Protein AF-A0A061RXI7-F1 (afdb_monomer)

Foldseek 3Di:
DPDPDPPPPPVVNVVVVVCVCPPPVNVVLVVVLVVVCVVVVDPDSVVVSVVSVVVVVVVVVVVPPDPDDDPPDDD

Mean predicted aligned error: 12.73 Å

Secondary structure (DSSP, 8-state):
----------HHHHHHHHHHHT-HHHHHHHHHHHHHHHHH--S-HHHHHHHHHHHHHHHHHHHSS--PPPS----

Radius of gyration: 21.21 Å; Cα contacts (8 Å, |Δi|>4): 13; chains: 1; bounding box: 61×19×61 Å

Organism: NCBI:txid582737

Sequence (75 aa):
MPSSRPYVADQAVFDVMHDYAYRFDLQTVLNHMLSDTFKDRPDDPITYWKEWLDKEGRKHINTCKEPSPPKDEAS

Solvent-accessible surface area (backbone atoms only — not comparable to full-atom values): 4793 Å² total; per-residue (Å²): 131,86,78,83,71,77,87,70,71,53,66,69,56,50,53,52,51,50,52,56,60,66,30,66,68,56,46,49,53,52,50,50,53,49,55,49,45,72,71,68,60,58,96,53,57,70,63,50,50,52,55,52,50,55,53,52,53,51,53,58,55,63,71,66,64,67,86,74,78,80,95,78,88,89,129

Structure (mmCIF, N/CA/C/O backbone):
data_AF-A0A061RXI7-F1
#
_entry.id   AF-A0A061RXI7-F1
#
loop_
_atom_site.group_PDB
_atom_site.id
_atom_site.type_symbol
_atom_site.label_atom_id
_atom_site.label_alt_id
_atom_site.label_comp_id
_atom_site.label_asym_id
_atom_site.label_entity_id
_atom_site.label_seq_id
_atom_site.pdbx_PDB_ins_code
_atom_site.Cartn_x
_atom_site.Cartn_y
_atom_site.Cartn_z
_atom_site.occupancy
_atom_site.B_iso_or_equiv
_atom_site.auth_seq_id
_atom_site.auth_comp_id
_atom_site.auth_asym_id
_atom_site.auth_atom_id
_atom_site.pdbx_PDB_model_num
ATOM 1 N N . MET A 1 1 ? -6.740 13.566 -41.876 1.00 42.75 1 MET A N 1
ATOM 2 C CA . MET A 1 1 ? -7.016 12.343 -41.093 1.00 42.75 1 MET A CA 1
ATOM 3 C C . MET A 1 1 ? -5.812 12.117 -40.188 1.00 42.75 1 MET A C 1
ATOM 5 O O . MET A 1 1 ? -4.746 11.861 -40.736 1.00 42.75 1 MET A O 1
ATOM 9 N N . PRO A 1 2 ? -5.893 12.325 -38.864 1.00 46.81 2 PRO A N 1
ATOM 10 C CA . PRO A 1 2 ? -4.762 12.028 -37.992 1.00 46.81 2 PRO A CA 1
ATOM 11 C C . PRO A 1 2 ? -4.601 10.505 -37.924 1.00 46.81 2 PRO A C 1
ATOM 13 O O . PRO A 1 2 ? -5.552 9.793 -37.614 1.00 46.81 2 PRO A O 1
ATOM 16 N N . SER A 1 3 ? -3.422 9.998 -38.289 1.00 51.19 3 SER A N 1
ATOM 17 C CA . SER A 1 3 ? -3.130 8.568 -38.220 1.00 51.19 3 SER A CA 1
ATOM 18 C C . SER A 1 3 ? -3.122 8.126 -36.758 1.00 51.19 3 SER A C 1
ATOM 20 O O . SER A 1 3 ? -2.288 8.596 -35.980 1.00 51.19 3 SER A O 1
ATOM 22 N N . SER A 1 4 ? -4.012 7.209 -36.395 1.00 60.81 4 SER A N 1
ATOM 23 C CA . SER A 1 4 ? -3.957 6.475 -35.134 1.00 60.81 4 SER A CA 1
ATOM 24 C C . SER A 1 4 ? -2.690 5.618 -35.123 1.00 60.81 4 SER A C 1
ATOM 26 O O . SER A 1 4 ? -2.687 4.494 -35.619 1.00 60.81 4 SER A O 1
ATOM 28 N N . ARG A 1 5 ? -1.579 6.159 -34.608 1.00 57.50 5 ARG A N 1
ATOM 29 C CA . ARG A 1 5 ? -0.433 5.319 -34.247 1.00 57.50 5 ARG A CA 1
ATOM 30 C C . ARG A 1 5 ? -0.881 4.415 -33.096 1.00 57.50 5 ARG A C 1
ATOM 32 O O . ARG A 1 5 ? -1.415 4.948 -32.122 1.00 57.50 5 ARG A O 1
ATOM 39 N N . PRO A 1 6 ? -0.685 3.089 -33.171 1.00 53.91 6 PRO A N 1
ATOM 40 C CA . PRO A 1 6 ? -0.858 2.253 -31.996 1.00 53.91 6 PRO A CA 1
ATOM 41 C C . PRO A 1 6 ? 0.116 2.749 -30.922 1.00 53.91 6 PRO A C 1
ATOM 43 O O . PRO A 1 6 ? 1.282 3.020 -31.218 1.00 53.91 6 PRO A O 1
ATOM 46 N N . TYR A 1 7 ? -0.371 2.919 -29.694 1.00 56.19 7 TYR A N 1
ATOM 47 C CA . TYR A 1 7 ? 0.479 3.171 -28.536 1.00 56.19 7 TYR A CA 1
ATOM 48 C C . TYR A 1 7 ? 1.268 1.887 -28.269 1.00 56.19 7 TYR A C 1
ATOM 50 O O . TYR A 1 7 ? 0.838 1.019 -27.517 1.00 56.19 7 TYR A O 1
ATOM 58 N N . VAL A 1 8 ? 2.387 1.717 -28.971 1.00 57.66 8 VAL A N 1
ATOM 59 C CA . VAL A 1 8 ? 3.397 0.734 -28.601 1.00 57.66 8 VAL A CA 1
ATOM 60 C C . VAL A 1 8 ? 4.162 1.413 -27.478 1.00 57.66 8 VAL A C 1
ATOM 62 O O . VAL A 1 8 ? 4.993 2.281 -27.738 1.00 57.66 8 VAL A O 1
ATOM 65 N N . ALA A 1 9 ? 3.807 1.115 -26.227 1.00 61.69 9 ALA A N 1
ATOM 66 C CA . ALA A 1 9 ? 4.742 1.372 -25.143 1.00 61.69 9 ALA A CA 1
ATOM 67 C C . ALA A 1 9 ? 6.049 0.693 -25.565 1.00 61.69 9 ALA A C 1
ATOM 69 O O . ALA A 1 9 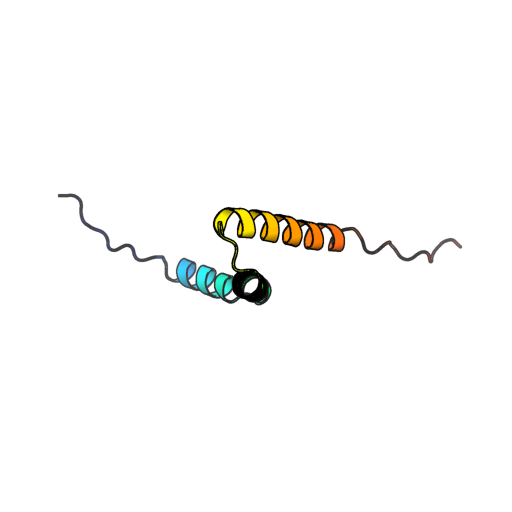? 6.032 -0.491 -25.901 1.00 61.69 9 ALA A O 1
ATOM 70 N N . ASP A 1 10 ? 7.127 1.467 -25.676 1.00 79.38 10 ASP A N 1
ATOM 71 C CA . ASP A 1 10 ? 8.449 0.943 -26.004 1.00 79.38 10 ASP A CA 1
ATOM 72 C C . ASP A 1 10 ? 8.699 -0.290 -25.121 1.00 79.38 10 ASP A C 1
ATOM 74 O O . ASP A 1 10 ? 8.471 -0.222 -23.910 1.00 79.38 10 ASP A O 1
ATOM 78 N N . GLN A 1 11 ? 9.084 -1.426 -25.710 1.00 80.12 11 GLN A N 1
ATOM 79 C CA . GLN A 1 11 ? 9.297 -2.673 -24.968 1.00 80.12 11 GLN A CA 1
ATOM 80 C C . GLN A 1 11 ? 10.242 -2.439 -23.779 1.00 80.12 11 GLN A C 1
ATOM 82 O O . GLN A 1 11 ? 10.021 -2.985 -22.704 1.00 80.12 11 GLN A O 1
ATOM 87 N N . ALA A 1 12 ? 11.212 -1.531 -23.928 1.00 82.50 12 ALA A N 1
ATOM 88 C CA . ALA A 1 12 ? 12.097 -1.127 -22.842 1.00 82.50 12 ALA A CA 1
ATOM 89 C C . ALA A 1 12 ? 11.350 -0.457 -21.673 1.00 82.50 12 ALA A C 1
ATOM 91 O O . ALA A 1 12 ? 11.669 -0.695 -20.511 1.00 82.50 12 ALA A O 1
ATOM 92 N N . VAL A 1 13 ? 10.335 0.365 -21.953 1.00 83.62 13 VAL A N 1
ATOM 93 C CA . VAL A 1 13 ? 9.487 0.981 -20.920 1.00 83.62 13 VAL A CA 1
ATOM 94 C C . VAL A 1 13 ? 8.628 -0.077 -20.233 1.00 83.62 13 VAL A C 1
ATOM 96 O O . VAL A 1 13 ? 8.496 -0.037 -19.010 1.00 83.62 13 VAL A O 1
ATOM 99 N N . PHE A 1 14 ? 8.081 -1.033 -20.989 1.00 85.50 14 PHE A N 1
ATOM 100 C CA . PHE A 1 14 ? 7.340 -2.153 -20.408 1.00 85.50 14 PHE A CA 1
ATOM 101 C C . PHE A 1 14 ? 8.223 -2.978 -19.466 1.00 85.50 14 PHE A C 1
ATOM 103 O O . PHE A 1 14 ? 7.821 -3.226 -18.333 1.00 85.50 14 PHE A O 1
ATOM 110 N N . ASP A 1 15 ? 9.437 -3.331 -19.887 1.00 86.69 15 ASP A N 1
ATOM 111 C CA . ASP A 1 15 ? 10.362 -4.142 -19.091 1.00 86.69 15 ASP A CA 1
ATOM 112 C C . ASP A 1 15 ? 10.779 -3.424 -17.797 1.00 86.69 15 ASP A C 1
ATOM 114 O O . ASP A 1 15 ? 10.803 -4.032 -16.728 1.00 86.69 15 ASP A O 1
ATOM 118 N N . VAL A 1 16 ? 11.028 -2.109 -17.859 1.00 87.94 16 VAL A N 1
ATOM 119 C CA . VAL A 1 16 ? 11.340 -1.292 -16.673 1.00 87.94 16 VAL A CA 1
ATOM 120 C C . VAL A 1 16 ? 10.146 -1.199 -15.720 1.00 87.94 16 VAL A C 1
ATOM 122 O O . VAL A 1 16 ? 10.319 -1.317 -14.507 1.00 87.94 16 VAL A O 1
ATOM 125 N N . MET A 1 17 ? 8.932 -0.996 -16.241 1.00 87.06 17 MET A N 1
ATOM 126 C CA . MET A 1 17 ? 7.721 -0.962 -15.412 1.00 87.06 17 MET A CA 1
ATOM 127 C C . MET A 1 17 ? 7.427 -2.322 -14.788 1.00 87.06 17 MET A C 1
ATOM 129 O O . MET A 1 17 ? 7.035 -2.379 -13.625 1.00 87.06 17 MET A O 1
ATOM 133 N N . HIS A 1 18 ? 7.635 -3.402 -15.539 1.00 86.88 18 HIS A N 1
ATOM 134 C CA . HIS A 1 18 ? 7.485 -4.764 -15.056 1.00 86.88 18 HIS A CA 1
ATOM 135 C C . HIS A 1 18 ? 8.489 -5.040 -13.932 1.00 86.88 18 HIS A C 1
ATOM 137 O O . HIS A 1 18 ? 8.074 -5.402 -12.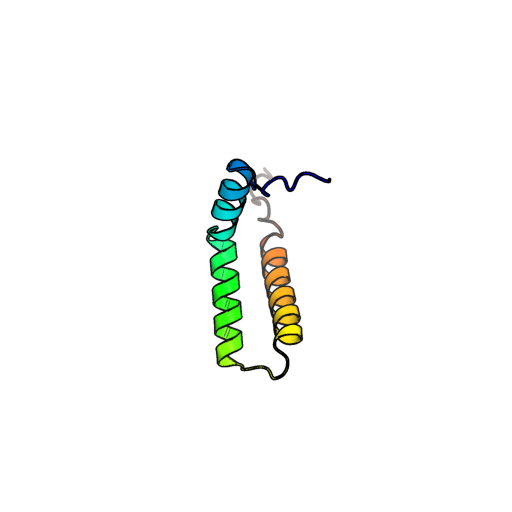836 1.00 86.88 18 HIS A O 1
ATOM 143 N N . ASP A 1 19 ? 9.786 -4.787 -14.142 1.00 88.44 19 ASP A N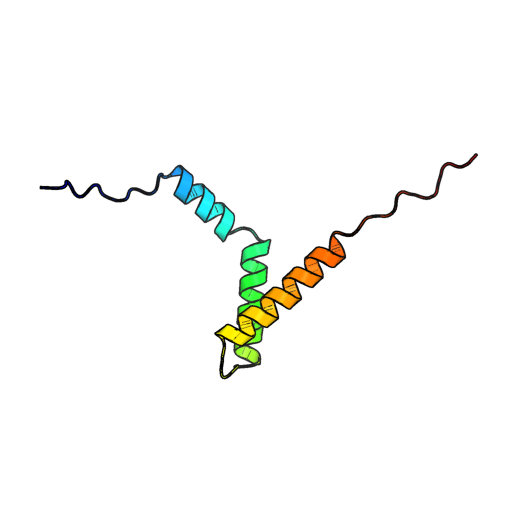 1
ATOM 144 C CA . ASP A 1 19 ? 10.801 -4.936 -13.088 1.00 88.44 19 ASP A CA 1
ATOM 145 C C . ASP A 1 19 ? 10.420 -4.152 -11.829 1.00 88.44 19 ASP A C 1
ATOM 147 O O . ASP A 1 19 ? 10.378 -4.715 -10.738 1.00 88.44 19 ASP A O 1
ATOM 151 N N . TYR A 1 20 ? 10.047 -2.879 -11.985 1.00 85.62 20 TYR A N 1
ATOM 152 C CA . TYR A 1 20 ? 9.642 -2.036 -10.865 1.00 85.62 20 TYR A CA 1
ATOM 153 C C . TYR A 1 20 ? 8.401 -2.566 -10.134 1.00 85.62 20 TYR A C 1
ATOM 155 O O . TYR A 1 20 ? 8.388 -2.589 -8.903 1.00 85.62 20 TYR A O 1
ATOM 163 N N . ALA A 1 21 ? 7.382 -3.022 -10.867 1.00 82.12 21 ALA A N 1
ATOM 164 C CA . ALA A 1 21 ? 6.154 -3.569 -10.294 1.00 82.12 21 ALA A CA 1
ATOM 165 C C . ALA A 1 21 ? 6.413 -4.830 -9.457 1.00 82.12 21 ALA A C 1
ATOM 167 O O . ALA A 1 21 ? 5.775 -5.018 -8.423 1.00 82.12 21 ALA A O 1
ATOM 168 N N . TYR A 1 22 ? 7.375 -5.658 -9.872 1.00 82.25 22 TYR A N 1
ATOM 169 C CA . TYR A 1 22 ? 7.760 -6.882 -9.167 1.00 82.25 22 TYR A CA 1
ATOM 170 C C . TYR A 1 22 ? 8.915 -6.691 -8.177 1.00 82.25 22 TYR A C 1
ATOM 172 O O . TYR A 1 22 ? 9.366 -7.670 -7.573 1.00 82.25 22 TYR A O 1
ATOM 180 N N . ARG A 1 23 ? 9.378 -5.455 -7.944 1.00 84.25 23 ARG A N 1
ATOM 181 C CA . ARG A 1 23 ? 10.335 -5.196 -6.864 1.00 84.25 23 ARG A CA 1
ATOM 182 C C . ARG A 1 23 ? 9.731 -5.620 -5.534 1.00 84.25 23 ARG A C 1
ATOM 184 O O . ARG A 1 23 ? 8.623 -5.216 -5.174 1.00 84.25 23 ARG A O 1
ATOM 191 N N . PHE A 1 24 ? 10.512 -6.407 -4.798 1.00 73.88 24 PHE A N 1
ATOM 192 C CA . PHE A 1 24 ? 10.121 -7.003 -3.523 1.00 73.88 24 PHE A CA 1
ATOM 193 C C . PHE A 1 24 ? 9.551 -5.967 -2.544 1.00 73.88 24 PHE A C 1
ATOM 195 O O . PHE A 1 24 ? 8.533 -6.220 -1.900 1.00 73.88 24 PHE A O 1
ATOM 202 N N . ASP A 1 25 ? 10.148 -4.777 -2.501 1.00 81.94 25 ASP A N 1
ATOM 203 C CA . ASP A 1 25 ? 9.745 -3.710 -1.587 1.00 81.94 25 ASP A CA 1
ATOM 204 C C . ASP A 1 25 ? 8.347 -3.165 -1.914 1.00 81.94 25 ASP A C 1
ATOM 206 O O . ASP A 1 25 ? 7.500 -3.059 -1.028 1.00 81.94 25 ASP A O 1
ATOM 210 N N . LEU A 1 26 ? 8.058 -2.886 -3.192 1.00 85.50 26 LEU A N 1
ATOM 211 C CA . LEU A 1 26 ? 6.758 -2.353 -3.612 1.00 85.50 26 LEU A CA 1
ATOM 212 C C . LEU A 1 26 ? 5.645 -3.384 -3.406 1.00 85.50 26 LEU A C 1
ATOM 214 O O . LEU A 1 26 ? 4.595 -3.069 -2.843 1.00 85.50 26 LEU A O 1
ATOM 218 N N . GLN A 1 27 ? 5.888 -4.628 -3.821 1.00 86.69 27 GLN A N 1
ATOM 219 C CA . GLN A 1 27 ? 4.911 -5.703 -3.686 1.00 86.69 27 GLN A CA 1
ATOM 220 C C . GLN A 1 27 ? 4.592 -5.998 -2.211 1.00 86.69 27 GLN A C 1
ATOM 222 O O . GLN A 1 27 ? 3.435 -6.250 -1.866 1.00 86.69 27 GLN A O 1
ATOM 227 N N . THR A 1 28 ? 5.597 -5.931 -1.332 1.00 89.31 28 THR A N 1
ATOM 228 C CA . THR A 1 28 ? 5.425 -6.118 0.117 1.00 89.31 28 THR A CA 1
ATOM 229 C C . THR A 1 28 ? 4.590 -4.997 0.729 1.00 89.31 28 THR A C 1
ATOM 231 O O . THR A 1 28 ? 3.633 -5.277 1.454 1.00 89.31 28 THR A O 1
ATOM 234 N N . VAL A 1 29 ? 4.893 -3.738 0.396 1.00 90.94 29 VAL A N 1
ATOM 235 C CA . VAL A 1 29 ? 4.142 -2.569 0.885 1.00 90.94 29 VAL A CA 1
ATOM 236 C C . VAL A 1 29 ? 2.669 -2.656 0.484 1.00 90.94 29 VAL A C 1
ATOM 238 O O . VAL A 1 29 ? 1.791 -2.500 1.333 1.00 90.94 29 VAL A O 1
ATOM 241 N N . LEU A 1 30 ? 2.385 -2.977 -0.782 1.00 91.44 30 LEU A N 1
ATOM 242 C CA . LEU A 1 30 ? 1.011 -3.108 -1.272 1.00 91.44 30 LEU A CA 1
ATOM 243 C C . LEU A 1 30 ? 0.257 -4.254 -0.584 1.00 91.44 30 LEU A C 1
ATOM 245 O O . LEU A 1 30 ? -0.896 -4.079 -0.193 1.00 91.44 30 LEU A O 1
ATOM 249 N N . ASN A 1 31 ? 0.904 -5.405 -0.379 1.00 93.19 31 ASN A N 1
ATOM 250 C CA . ASN A 1 31 ? 0.286 -6.539 0.310 1.00 93.19 31 ASN A CA 1
ATOM 251 C C . ASN A 1 31 ? -0.048 -6.226 1.777 1.00 93.19 31 ASN A C 1
ATOM 253 O O . ASN A 1 31 ? -1.121 -6.607 2.246 1.00 93.19 31 ASN A O 1
ATOM 257 N N . HIS A 1 32 ? 0.826 -5.519 2.499 1.00 94.25 32 HIS A N 1
ATOM 258 C CA . HIS A 1 32 ? 0.543 -5.100 3.874 1.00 94.25 32 HIS A CA 1
ATOM 259 C C . HIS A 1 32 ? -0.605 -4.094 3.944 1.00 94.25 32 HIS A C 1
ATOM 261 O O . HIS A 1 32 ? -1.538 -4.300 4.720 1.00 94.25 32 HIS A O 1
ATOM 267 N N . MET A 1 33 ? -0.590 -3.070 3.085 1.00 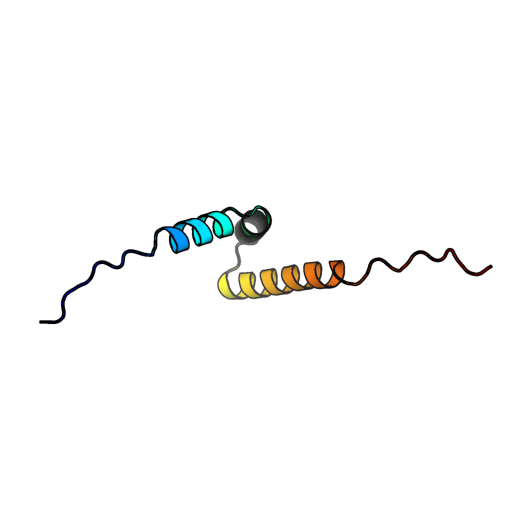95.00 33 MET A N 1
ATOM 268 C CA . MET A 1 33 ? -1.665 -2.078 3.020 1.00 95.00 33 MET A CA 1
ATOM 269 C C . MET A 1 33 ? -3.020 -2.749 2.760 1.00 95.00 33 MET A C 1
ATOM 271 O O . MET A 1 33 ? -4.001 -2.463 3.447 1.00 95.00 33 MET A O 1
ATOM 275 N N . LEU A 1 34 ? -3.079 -3.679 1.800 1.00 95.25 34 LEU A N 1
ATOM 276 C CA . LEU A 1 34 ? -4.302 -4.423 1.492 1.00 95.25 34 LEU A CA 1
ATOM 277 C C . LEU A 1 34 ? -4.728 -5.331 2.649 1.00 95.25 34 LEU A C 1
ATOM 279 O O . LEU A 1 34 ? -5.904 -5.338 3.005 1.00 95.25 34 LEU A O 1
ATOM 283 N N . SER A 1 35 ? -3.790 -6.055 3.268 1.00 96.38 35 SER A N 1
ATOM 284 C CA . SER A 1 35 ? -4.057 -6.875 4.458 1.00 96.38 35 SER A CA 1
ATOM 285 C C . SER A 1 35 ? -4.720 -6.055 5.567 1.00 96.38 35 SER A C 1
ATOM 287 O O . SER A 1 35 ? -5.731 -6.485 6.122 1.00 96.38 35 SER A O 1
ATOM 289 N N . ASP A 1 36 ? -4.179 -4.878 5.878 1.00 95.44 36 ASP A N 1
ATOM 290 C CA . ASP A 1 36 ? -4.701 -4.028 6.949 1.00 95.44 36 ASP A CA 1
ATOM 291 C C . ASP A 1 36 ? -6.049 -3.406 6.560 1.00 95.44 36 ASP A C 1
ATOM 293 O O . ASP A 1 36 ? -6.985 -3.417 7.354 1.00 95.44 36 ASP A O 1
ATOM 297 N N . THR A 1 37 ? -6.220 -3.024 5.291 1.00 96.62 37 THR A N 1
ATOM 298 C CA . THR A 1 37 ? -7.510 -2.545 4.765 1.00 96.62 37 THR A CA 1
ATOM 299 C C . THR A 1 37 ? -8.616 -3.594 4.910 1.00 96.62 37 THR A C 1
ATOM 301 O O . THR A 1 37 ? -9.733 -3.268 5.308 1.00 96.62 37 THR A O 1
ATOM 304 N N . PHE A 1 38 ? -8.333 -4.866 4.610 1.00 96.25 38 PHE A N 1
ATOM 305 C CA . PHE A 1 38 ? -9.326 -5.941 4.734 1.00 96.25 38 PHE A CA 1
ATOM 306 C C . PHE A 1 38 ? -9.655 -6.303 6.186 1.00 96.25 38 PHE A C 1
ATOM 308 O O . PHE A 1 38 ? -10.762 -6.790 6.452 1.00 96.25 38 PHE A O 1
ATOM 315 N N . LYS A 1 39 ? -8.710 -6.087 7.108 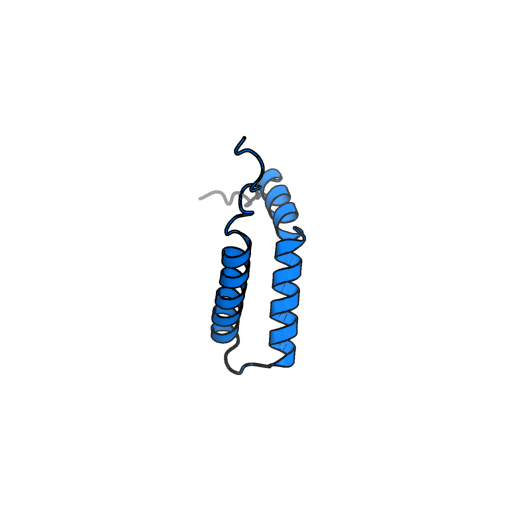1.00 96.00 39 LYS A N 1
ATOM 316 C CA . LYS A 1 39 ? -8.919 -6.269 8.550 1.00 96.00 39 LYS A CA 1
ATOM 317 C C . LYS A 1 39 ? -9.753 -5.136 9.132 1.00 96.00 39 LYS A C 1
ATOM 319 O O . LYS A 1 39 ? -10.765 -5.412 9.771 1.00 96.00 39 LYS A O 1
ATOM 324 N N . ASP A 1 40 ? -9.351 -3.897 8.870 1.00 95.75 40 ASP A N 1
ATOM 325 C CA . ASP A 1 40 ? -9.924 -2.710 9.504 1.00 95.75 40 ASP A CA 1
ATOM 326 C C . ASP A 1 40 ? -11.233 -2.272 8.840 1.00 95.75 40 ASP A C 1
ATOM 328 O O . ASP A 1 40 ? -12.082 -1.680 9.499 1.00 95.75 40 ASP A O 1
ATOM 332 N N . ARG A 1 41 ? -11.415 -2.602 7.552 1.00 95.62 41 ARG A N 1
ATOM 333 C CA . ARG A 1 41 ? -12.607 -2.297 6.741 1.00 95.62 41 ARG A CA 1
ATOM 334 C C . ARG A 1 41 ? -13.072 -0.844 6.910 1.00 95.62 41 ARG A C 1
ATOM 336 O O . ARG A 1 41 ? -14.206 -0.617 7.328 1.00 95.62 41 ARG A O 1
ATOM 343 N N . PRO A 1 42 ? -12.205 0.135 6.605 1.00 95.75 42 PRO A N 1
ATOM 344 C CA . PRO A 1 42 ? -12.544 1.540 6.768 1.00 95.75 42 PRO A CA 1
ATOM 345 C C . PRO A 1 42 ? -1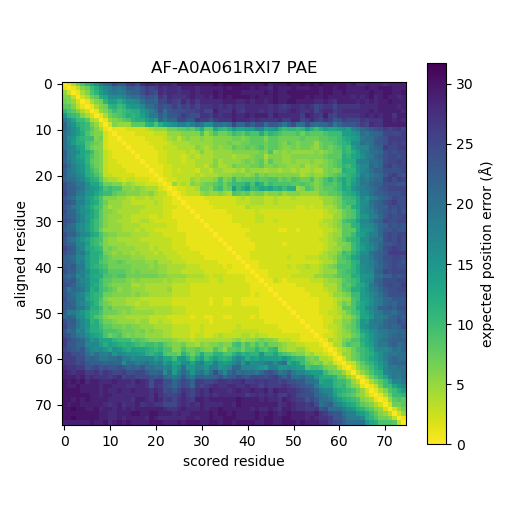3.724 1.929 5.868 1.00 95.75 42 PRO A C 1
ATOM 347 O O . PRO A 1 42 ? -13.780 1.524 4.705 1.00 95.75 42 PRO A O 1
ATOM 350 N N . ASP A 1 43 ? -14.619 2.772 6.382 1.00 96.75 43 ASP A N 1
ATOM 351 C CA . ASP A 1 43 ? -15.726 3.344 5.601 1.00 96.75 43 ASP A CA 1
ATOM 352 C C . ASP A 1 43 ? -15.221 4.278 4.481 1.00 96.75 43 ASP A C 1
ATOM 354 O O . ASP A 1 43 ? -15.862 4.411 3.438 1.00 96.75 43 ASP A O 1
ATOM 358 N N . ASP A 1 44 ? -14.044 4.891 4.675 1.00 96.88 44 ASP A N 1
ATOM 359 C CA . ASP A 1 44 ? -13.318 5.674 3.668 1.00 96.88 44 ASP A CA 1
ATOM 360 C C . ASP A 1 44 ? -11.914 5.082 3.416 1.00 96.88 44 ASP A C 1
ATOM 362 O O . ASP A 1 44 ? -10.941 5.445 4.092 1.00 96.88 44 ASP A O 1
ATOM 366 N N . PRO A 1 45 ? -11.775 4.169 2.438 1.00 93.81 45 PRO A N 1
ATOM 367 C CA . PRO A 1 45 ? -10.501 3.520 2.149 1.00 93.81 45 PRO A CA 1
ATOM 368 C C . PRO A 1 45 ? -9.451 4.484 1.585 1.00 93.81 45 PRO A C 1
ATOM 370 O O . PRO A 1 45 ? -8.261 4.269 1.800 1.00 93.81 45 PRO A O 1
ATOM 373 N N . ILE A 1 46 ? -9.849 5.564 0.902 1.00 94.50 46 ILE A N 1
ATOM 374 C CA . ILE A 1 46 ? -8.893 6.492 0.279 1.00 94.50 46 ILE A CA 1
ATOM 375 C C . ILE A 1 46 ? -8.154 7.286 1.355 1.00 94.50 46 ILE A C 1
ATOM 377 O O . ILE A 1 46 ? -6.928 7.416 1.296 1.00 94.50 46 ILE A O 1
ATOM 381 N N . THR A 1 47 ? -8.887 7.823 2.331 1.00 96.31 47 THR A N 1
ATOM 382 C CA . THR A 1 47 ? -8.279 8.554 3.451 1.00 96.31 47 THR A CA 1
ATOM 383 C C . THR A 1 47 ? -7.433 7.618 4.310 1.00 96.31 47 THR A C 1
ATOM 385 O O . THR A 1 47 ? -6.287 7.948 4.613 1.00 96.31 47 THR A O 1
ATOM 388 N N . TYR A 1 48 ? -7.928 6.408 4.586 1.00 95.75 48 TYR A N 1
ATOM 389 C CA . TYR A 1 48 ? -7.175 5.380 5.307 1.00 95.75 48 TYR A CA 1
ATOM 390 C C . TYR A 1 48 ? -5.836 5.041 4.629 1.00 95.75 48 TYR A C 1
ATOM 392 O O . TYR A 1 48 ? -4.796 5.025 5.286 1.00 95.75 48 TYR A O 1
ATOM 400 N N . TRP A 1 49 ? -5.821 4.827 3.307 1.00 96.06 49 TRP A N 1
ATOM 401 C CA . TRP A 1 49 ? -4.584 4.517 2.581 1.00 96.06 49 TRP A CA 1
ATOM 402 C C . TRP A 1 49 ? -3.574 5.659 2.612 1.00 96.06 49 TRP A C 1
ATOM 404 O O . TRP A 1 49 ? -2.381 5.398 2.750 1.00 96.06 49 TRP A O 1
ATOM 414 N N . LYS A 1 50 ? -4.023 6.918 2.524 1.00 95.00 50 LYS A N 1
ATOM 415 C CA . LYS A 1 50 ? -3.128 8.081 2.651 1.00 95.00 50 LYS A CA 1
ATOM 416 C C . LYS A 1 50 ? -2.431 8.091 4.007 1.00 95.00 50 LYS A C 1
ATOM 418 O O . LYS A 1 50 ? -1.208 8.177 4.066 1.00 95.00 50 LYS A O 1
ATOM 423 N N . GLU A 1 51 ? -3.195 7.935 5.083 1.00 95.19 51 GLU A N 1
ATOM 424 C CA . GLU A 1 51 ? -2.647 7.918 6.441 1.00 95.19 51 GLU A CA 1
ATOM 425 C C . GLU A 1 51 ? -1.716 6.721 6.678 1.00 95.19 51 GLU A C 1
ATOM 427 O O . GLU A 1 51 ? -0.653 6.868 7.295 1.00 95.19 51 GLU A O 1
ATOM 432 N N . TRP A 1 52 ? -2.084 5.543 6.159 1.00 94.94 52 TRP A N 1
ATOM 433 C CA . TRP A 1 52 ? -1.272 4.329 6.235 1.00 94.94 52 TRP A CA 1
ATOM 434 C C . TRP A 1 52 ? 0.070 4.516 5.512 1.00 94.94 52 TRP A C 1
ATOM 436 O O . TRP A 1 52 ? 1.124 4.268 6.101 1.00 94.94 52 TRP A O 1
ATOM 446 N N . LEU A 1 53 ? 0.055 5.043 4.281 1.00 93.19 53 LEU A N 1
ATOM 447 C CA . LEU A 1 53 ? 1.264 5.312 3.494 1.00 93.19 53 LEU A CA 1
ATOM 448 C C . LEU A 1 53 ? 2.145 6.395 4.132 1.00 93.19 53 LEU A C 1
ATOM 450 O O . LEU A 1 53 ? 3.363 6.223 4.197 1.00 93.19 53 LEU A O 1
ATOM 454 N N . ASP A 1 54 ? 1.560 7.464 4.680 1.00 92.88 54 ASP A N 1
ATOM 455 C CA . ASP A 1 54 ? 2.306 8.502 5.407 1.00 92.88 54 ASP A CA 1
ATOM 456 C C . ASP A 1 54 ? 2.991 7.937 6.659 1.00 92.88 54 ASP A C 1
ATOM 458 O O . ASP A 1 54 ? 4.099 8.336 7.039 1.00 92.88 54 ASP A O 1
ATOM 462 N N . LYS A 1 55 ? 2.332 7.009 7.359 1.00 90.00 55 LYS A N 1
ATOM 463 C CA . LYS A 1 55 ? 2.921 6.298 8.500 1.00 90.00 55 LYS A CA 1
ATOM 464 C C . LYS A 1 55 ? 4.072 5.400 8.053 1.00 90.00 55 LYS A C 1
ATOM 466 O O . LYS A 1 55 ? 5.116 5.417 8.705 1.00 90.00 55 LYS A O 1
ATOM 471 N N . GLU A 1 56 ? 3.910 4.668 6.956 1.00 88.38 56 GLU A N 1
ATOM 472 C CA . GLU A 1 56 ? 4.933 3.757 6.441 1.00 88.38 56 GLU A CA 1
ATOM 473 C C . GLU A 1 56 ? 6.163 4.512 5.916 1.00 88.38 56 GLU A C 1
ATOM 475 O O . GLU A 1 56 ? 7.292 4.208 6.307 1.00 88.38 56 GLU A O 1
ATOM 480 N N . GLY A 1 57 ? 5.966 5.592 5.154 1.00 83.62 57 GLY A N 1
ATOM 481 C CA . GLY A 1 57 ? 7.053 6.446 4.663 1.00 83.62 57 GLY A CA 1
ATOM 482 C C . GLY A 1 57 ? 7.901 7.050 5.788 1.00 83.62 57 GLY A C 1
ATOM 483 O O . GLY A 1 57 ? 9.128 7.102 5.692 1.00 83.62 57 GLY A O 1
ATOM 484 N N . ARG A 1 58 ? 7.281 7.431 6.913 1.00 80.50 58 ARG A N 1
ATOM 485 C CA . ARG A 1 58 ? 8.005 7.934 8.096 1.00 80.50 58 ARG A CA 1
ATOM 486 C C . ARG A 1 58 ? 8.863 6.868 8.779 1.00 80.50 58 ARG A C 1
ATOM 488 O O . ARG A 1 58 ? 9.937 7.204 9.277 1.00 80.50 58 ARG A O 1
ATOM 495 N N . LYS A 1 59 ? 8.438 5.598 8.796 1.00 75.44 59 LYS A N 1
ATOM 496 C CA . LYS A 1 59 ? 9.262 4.496 9.330 1.00 75.44 59 LYS A CA 1
ATOM 497 C C . LYS A 1 59 ? 10.537 4.327 8.507 1.00 75.44 59 LYS A C 1
ATOM 499 O O . LYS A 1 59 ? 11.617 4.273 9.088 1.00 75.44 59 LYS A O 1
ATOM 504 N N . HIS A 1 60 ? 10.412 4.345 7.180 1.00 66.31 60 HIS A N 1
ATOM 505 C CA . HIS A 1 60 ? 11.550 4.224 6.268 1.00 66.31 60 HIS A CA 1
ATOM 506 C C . HIS A 1 60 ? 12.535 5.403 6.374 1.00 66.31 60 HIS A C 1
ATOM 508 O O . HIS A 1 60 ? 13.747 5.195 6.355 1.00 66.31 60 HIS A O 1
ATOM 514 N N . ILE A 1 61 ? 12.048 6.633 6.578 1.00 59.47 61 ILE A N 1
ATOM 515 C CA . ILE A 1 61 ? 12.917 7.804 6.806 1.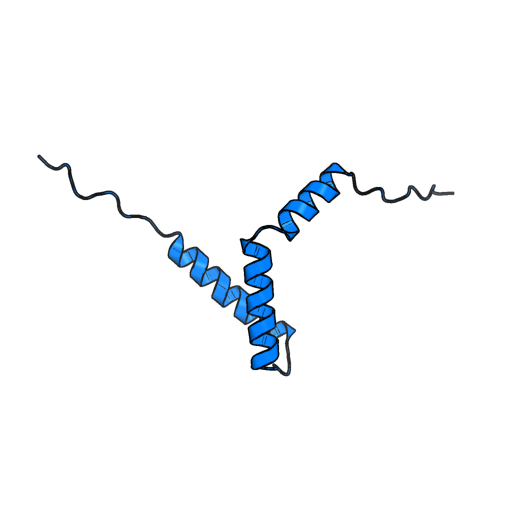00 59.47 61 ILE A CA 1
ATOM 516 C C . ILE A 1 61 ? 13.691 7.678 8.127 1.00 59.47 61 ILE A C 1
ATOM 518 O O . ILE A 1 61 ? 14.873 8.016 8.189 1.00 59.47 61 ILE A O 1
ATOM 522 N N . ASN A 1 62 ? 13.051 7.169 9.182 1.00 57.38 62 ASN A N 1
ATOM 523 C CA . ASN A 1 62 ? 13.689 7.014 10.490 1.00 57.38 62 ASN A CA 1
ATOM 524 C C . ASN A 1 62 ? 14.734 5.886 10.519 1.00 57.38 62 ASN A C 1
ATOM 526 O O . ASN A 1 62 ? 15.666 5.964 11.313 1.00 57.38 62 ASN A O 1
ATOM 530 N N . THR A 1 63 ? 14.636 4.886 9.638 1.00 53.53 63 THR A N 1
ATOM 531 C CA . THR A 1 63 ? 15.667 3.846 9.462 1.00 53.53 63 THR A CA 1
ATOM 532 C C . THR A 1 63 ? 16.852 4.284 8.597 1.00 53.53 63 THR A C 1
ATOM 534 O O . THR A 1 63 ? 17.908 3.667 8.667 1.00 53.53 63 THR A O 1
ATOM 537 N N . CYS A 1 64 ? 16.714 5.353 7.804 1.00 48.34 64 CYS A N 1
ATOM 538 C CA . CYS A 1 64 ? 17.801 5.904 6.983 1.00 48.34 64 CYS A CA 1
ATOM 539 C C . CYS A 1 64 ? 18.645 6.974 7.703 1.00 48.34 64 CYS A C 1
ATOM 541 O O . CYS A 1 64 ? 19.590 7.502 7.116 1.00 48.34 64 CYS A O 1
ATOM 543 N N . LYS A 1 65 ? 18.346 7.293 8.970 1.00 46.72 65 LYS A N 1
ATOM 544 C CA . LYS A 1 65 ? 19.221 8.120 9.811 1.00 46.72 65 LYS A CA 1
ATOM 545 C C . LYS A 1 65 ? 20.333 7.264 10.439 1.00 46.72 65 LYS A C 1
ATOM 547 O O . LYS A 1 65 ? 20.156 6.711 11.514 1.00 46.72 65 LYS A O 1
ATOM 552 N N . GLU A 1 66 ? 21.453 7.219 9.712 1.00 49.00 66 GLU A N 1
ATOM 553 C CA . GLU A 1 66 ? 22.855 7.095 10.159 1.00 49.00 66 GLU A CA 1
ATOM 554 C C . GLU A 1 66 ? 23.271 5.841 10.972 1.00 49.00 66 GLU A C 1
ATOM 556 O O . GLU A 1 66 ? 23.004 5.762 12.173 1.00 49.00 66 GLU A O 1
ATOM 561 N N . PRO A 1 67 ? 24.052 4.896 10.402 1.00 47.19 67 PRO A N 1
ATOM 562 C CA . 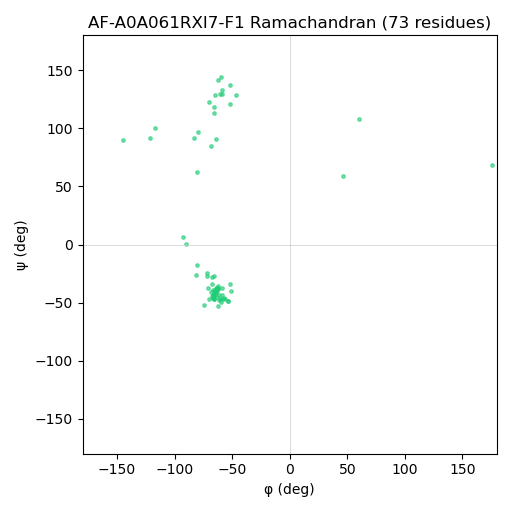PRO A 1 67 ? 24.991 4.148 11.226 1.00 47.19 67 PRO A CA 1
ATOM 563 C C . PRO A 1 67 ? 26.048 5.141 11.726 1.00 47.19 67 PRO A C 1
ATOM 565 O O . PRO A 1 67 ? 26.801 5.705 10.934 1.00 47.19 67 PRO A O 1
ATOM 568 N N . SER A 1 68 ? 26.073 5.393 13.037 1.00 53.19 68 SER A N 1
ATOM 569 C CA . SER A 1 68 ? 27.122 6.200 13.664 1.00 53.19 68 SER A CA 1
ATOM 570 C C . SER A 1 68 ? 28.508 5.662 13.272 1.00 53.19 68 SER A C 1
ATOM 572 O O . SER A 1 68 ? 28.692 4.441 13.282 1.00 53.19 68 SER A O 1
ATOM 574 N N . PRO A 1 69 ? 29.493 6.522 12.950 1.00 58.28 69 PRO A N 1
ATOM 575 C CA . PRO A 1 69 ? 30.852 6.061 12.695 1.00 58.28 69 PRO A CA 1
ATOM 576 C C . PRO A 1 69 ? 31.413 5.354 13.944 1.00 58.28 69 PRO A C 1
ATOM 578 O O . PRO A 1 69 ? 31.091 5.757 15.070 1.00 58.28 69 PRO A O 1
ATOM 581 N N . PRO A 1 70 ? 32.221 4.288 13.776 1.00 59.22 70 PRO A N 1
ATOM 582 C CA . PRO A 1 70 ? 32.779 3.546 14.897 1.00 59.22 70 PRO A CA 1
ATOM 583 C C . PRO A 1 70 ? 33.655 4.474 15.742 1.00 59.22 70 PRO A C 1
ATOM 585 O O . PRO A 1 70 ? 34.514 5.189 15.228 1.00 59.22 70 PRO A O 1
ATOM 588 N N . LYS A 1 71 ? 33.412 4.477 17.054 1.00 61.69 71 LYS A N 1
ATOM 589 C CA . LYS A 1 71 ? 34.219 5.204 18.035 1.00 61.69 71 LYS A CA 1
ATOM 590 C C . LYS A 1 71 ? 35.477 4.409 18.374 1.00 61.69 71 LYS A C 1
ATOM 592 O O . LYS A 1 71 ? 35.638 4.034 19.521 1.00 61.69 71 LYS A O 1
ATOM 597 N N . ASP A 1 72 ? 36.347 4.160 17.410 1.00 66.38 72 ASP A N 1
ATOM 598 C CA . ASP A 1 72 ? 37.668 3.597 17.686 1.00 66.38 72 ASP A CA 1
ATOM 599 C C . ASP A 1 72 ? 38.657 4.208 16.698 1.00 66.38 72 ASP A C 1
ATOM 601 O O . ASP A 1 72 ? 38.787 3.725 15.584 1.00 66.38 72 ASP A O 1
ATOM 605 N N . GLU A 1 73 ? 39.256 5.336 17.088 1.00 55.50 73 GLU A N 1
ATOM 606 C CA . GLU A 1 73 ? 40.622 5.769 16.741 1.00 55.50 73 GLU A CA 1
ATOM 607 C C . GLU A 1 73 ? 40.845 7.180 17.312 1.00 55.50 73 GLU A C 1
ATOM 609 O O . GLU A 1 73 ? 40.924 8.191 16.619 1.00 55.50 73 GLU A O 1
ATOM 614 N N . ALA A 1 74 ? 40.903 7.250 18.642 1.00 53.09 74 ALA A N 1
ATOM 615 C CA . ALA A 1 74 ? 41.656 8.285 19.333 1.00 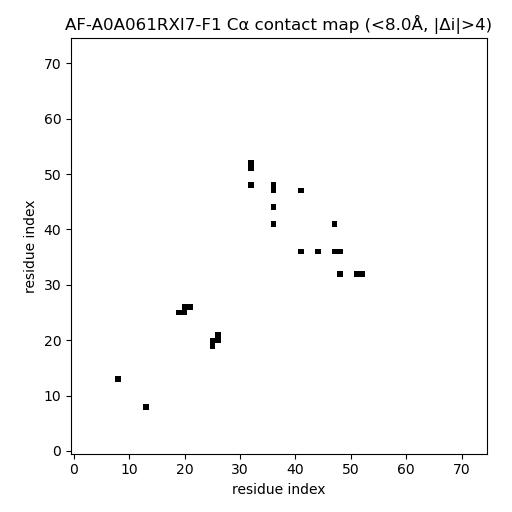53.09 74 ALA A CA 1
ATOM 616 C C . ALA A 1 74 ? 42.760 7.562 20.110 1.00 53.09 74 ALA A C 1
ATOM 618 O O . ALA A 1 74 ? 42.512 6.955 21.153 1.00 53.09 74 ALA A O 1
ATOM 619 N N . SER A 1 75 ? 43.965 7.563 19.551 1.00 59.00 75 SER A N 1
ATOM 620 C CA . SER A 1 75 ? 45.215 7.255 20.246 1.00 59.00 75 SER A CA 1
ATOM 621 C C . SER A 1 75 ? 46.236 8.312 19.874 1.00 59.00 75 SER A C 1
ATOM 623 O O . SER A 1 75 ? 46.278 8.676 18.678 1.00 59.00 75 SER A O 1
#

pLDDT: mean 78.26, std 17.36, range [42.75, 96.88]